Protein AF-A0A402AQ92-F1 (afdb_monomer_lite)

Foldseek 3Di:
DDDDDPDPPDDVVLVPPPQKWKDWLQHTDPDRPVPPDDDPQIDIDIGGNDPPDRGHNGDPCVDD

Structure (mmCIF, N/CA/C/O backbone):
data_AF-A0A402AQ92-F1
#
_entry.id   AF-A0A402AQ92-F1
#
loop_
_atom_site.group_PDB
_atom_site.id
_atom_site.type_symbol
_atom_site.label_atom_id
_atom_site.label_alt_id
_atom_site.label_comp_id
_atom_site.label_asym_id
_atom_site.label_entity_id
_atom_site.label_seq_id
_atom_site.pdbx_PDB_ins_code
_atom_site.Cartn_x
_atom_site.Cartn_y
_atom_site.Cartn_z
_atom_site.occupancy
_atom_site.B_iso_or_equiv
_atom_site.auth_seq_id
_atom_site.auth_comp_id
_atom_site.auth_asym_id
_atom_site.auth_atom_id
_atom_site.pdbx_PDB_model_num
ATOM 1 N N . MET A 1 1 ? 8.858 -18.613 -12.698 1.00 35.84 1 MET A N 1
ATOM 2 C CA . MET A 1 1 ? 7.934 -19.086 -11.644 1.00 35.84 1 MET A CA 1
ATOM 3 C C . MET A 1 1 ? 8.552 -18.703 -10.304 1.00 35.84 1 MET A C 1
ATOM 5 O O . MET A 1 1 ? 9.558 -19.294 -9.942 1.00 35.84 1 MET A O 1
ATOM 9 N N . GLY A 1 2 ? 8.067 -17.645 -9.647 1.00 47.78 2 GLY A N 1
ATOM 10 C CA . GLY A 1 2 ? 8.628 -17.182 -8.371 1.00 47.78 2 GLY A CA 1
ATOM 11 C C . GLY A 1 2 ? 8.262 -18.138 -7.237 1.00 47.78 2 GLY A C 1
ATOM 12 O O . GLY A 1 2 ? 7.096 -18.496 -7.083 1.00 47.78 2 GLY A O 1
ATOM 13 N N . GLN A 1 3 ? 9.257 -18.585 -6.478 1.00 49.00 3 GLN A N 1
ATOM 14 C CA . GLN A 1 3 ? 9.083 -19.496 -5.353 1.00 49.00 3 GLN A CA 1
ATOM 15 C C . GLN A 1 3 ? 8.336 -18.764 -4.226 1.00 49.00 3 GLN A C 1
ATOM 17 O O . GLN A 1 3 ? 8.910 -17.924 -3.539 1.00 49.00 3 GLN A O 1
ATOM 22 N N . ARG A 1 4 ? 7.034 -19.038 -4.062 1.00 55.00 4 ARG A N 1
ATOM 23 C CA . ARG A 1 4 ? 6.271 -18.590 -2.887 1.00 55.00 4 ARG A CA 1
ATOM 24 C C . ARG A 1 4 ? 6.778 -19.365 -1.672 1.00 55.00 4 ARG A C 1
ATOM 26 O O . ARG A 1 4 ? 6.870 -20.590 -1.708 1.00 55.00 4 ARG A O 1
ATOM 33 N N . PHE A 1 5 ? 7.139 -18.645 -0.617 1.00 61.81 5 PHE A N 1
ATOM 34 C CA . PHE A 1 5 ? 7.635 -19.232 0.621 1.00 61.81 5 PHE A CA 1
ATOM 35 C C . PHE A 1 5 ? 6.511 -20.035 1.305 1.00 61.81 5 PHE A C 1
ATOM 37 O O . PHE A 1 5 ? 5.477 -19.457 1.636 1.00 61.81 5 PHE A O 1
ATOM 44 N N . PRO A 1 6 ? 6.680 -21.351 1.526 1.00 56.44 6 PRO A N 1
ATOM 45 C CA . PRO A 1 6 ? 5.587 -22.237 1.939 1.00 56.44 6 PRO A CA 1
ATOM 46 C C . PRO A 1 6 ? 5.127 -22.051 3.394 1.00 56.44 6 PRO A C 1
ATOM 48 O O . PRO A 1 6 ? 4.088 -22.586 3.756 1.00 56.44 6 PRO A O 1
ATOM 51 N N . ASN A 1 7 ? 5.871 -21.297 4.214 1.00 53.84 7 ASN A N 1
ATOM 52 C CA . ASN A 1 7 ? 5.632 -21.133 5.654 1.00 53.84 7 ASN A CA 1
ATOM 53 C C . ASN A 1 7 ? 5.714 -19.665 6.121 1.00 53.84 7 ASN A C 1
ATOM 55 O O . ASN A 1 7 ? 6.168 -19.393 7.231 1.00 53.84 7 ASN A O 1
ATOM 59 N N . LEU A 1 8 ? 5.280 -18.696 5.307 1.00 58.50 8 LEU A N 1
ATOM 60 C CA . LEU A 1 8 ? 4.892 -17.406 5.886 1.00 58.50 8 LEU A CA 1
ATOM 61 C C . LEU A 1 8 ? 3.489 -17.566 6.473 1.00 58.50 8 LEU A C 1
ATOM 63 O O . LEU A 1 8 ? 2.494 -17.408 5.774 1.00 58.50 8 LEU A O 1
ATOM 67 N N . GLN A 1 9 ? 3.406 -17.897 7.763 1.00 58.94 9 GLN A N 1
ATOM 68 C CA . GLN A 1 9 ? 2.222 -17.506 8.521 1.00 58.94 9 GLN A CA 1
ATOM 69 C C . GLN A 1 9 ? 2.242 -15.980 8.571 1.00 58.94 9 GLN A C 1
ATOM 71 O O . GLN A 1 9 ? 2.995 -15.381 9.339 1.00 58.94 9 GLN A O 1
ATOM 76 N N . TYR A 1 10 ? 1.488 -15.353 7.673 1.00 61.22 10 TYR A N 1
ATOM 77 C CA . TYR A 1 10 ? 1.268 -13.920 7.732 1.00 61.22 10 TYR A CA 1
ATOM 78 C C . TYR A 1 10 ? 0.503 -13.613 9.028 1.00 61.22 10 TYR A C 1
ATOM 80 O O . TYR A 1 10 ? -0.375 -14.394 9.410 1.00 61.22 10 TYR A O 1
ATOM 88 N N . PRO A 1 11 ? 0.844 -12.524 9.738 1.00 65.69 11 PRO A N 1
ATOM 89 C CA . PRO A 1 11 ? 0.024 -12.025 10.830 1.00 65.69 11 PRO A CA 1
ATOM 90 C C . PRO A 1 11 ? -1.441 -11.976 10.398 1.00 65.69 11 PRO A C 1
ATOM 92 O O . PRO A 1 11 ? -1.749 -11.491 9.307 1.00 65.69 11 PRO A O 1
ATOM 95 N N . LEU A 1 12 ? -2.337 -12.491 11.238 1.00 66.25 12 LEU A N 1
ATOM 96 C CA . LEU A 1 12 ? -3.768 -12.596 10.937 1.00 66.25 12 LEU A CA 1
ATOM 97 C C . LEU A 1 12 ? -4.370 -11.207 10.668 1.00 66.25 12 LEU A C 1
ATOM 99 O O . LEU A 1 12 ? -5.337 -11.063 9.933 1.00 66.25 12 LEU A O 1
ATOM 103 N N . GLU A 1 13 ? -3.740 -10.175 11.217 1.00 64.94 13 GLU A N 1
ATOM 104 C CA . GLU A 1 13 ? -4.017 -8.766 10.999 1.00 64.94 13 GLU A CA 1
ATOM 105 C C . GLU A 1 13 ? -3.833 -8.333 9.535 1.00 64.94 13 GLU A C 1
ATOM 107 O O . GLU A 1 13 ? -4.555 -7.447 9.101 1.00 64.94 13 GLU A O 1
ATOM 112 N N . LEU A 1 14 ? -2.919 -8.943 8.767 1.00 61.50 14 LEU A N 1
ATOM 113 C CA . LEU A 1 14 ? -2.761 -8.672 7.327 1.00 61.50 14 LEU A CA 1
ATOM 114 C C . LEU A 1 14 ? -3.823 -9.383 6.473 1.00 61.50 14 LEU A C 1
ATOM 116 O O . LEU A 1 14 ? -4.156 -8.900 5.392 1.00 61.50 14 LEU A O 1
ATOM 120 N N . ASP A 1 15 ? -4.371 -10.499 6.962 1.00 63.62 15 ASP A N 1
ATOM 121 C CA . ASP A 1 15 ? -5.517 -11.191 6.350 1.00 63.62 15 ASP A CA 1
ATOM 122 C C . ASP A 1 15 ? -6.856 -10.521 6.702 1.00 63.62 15 ASP A C 1
ATOM 124 O O . ASP A 1 15 ? -7.845 -10.612 5.966 1.00 63.62 15 ASP A O 1
ATOM 128 N N . GLN A 1 16 ? -6.909 -9.817 7.832 1.00 64.19 16 GLN A N 1
ATOM 129 C CA . GLN A 1 16 ? -8.068 -9.039 8.235 1.00 64.19 16 GLN A CA 1
ATOM 130 C C . GLN A 1 16 ? -8.158 -7.770 7.376 1.00 64.19 16 GLN A C 1
ATOM 132 O O . GLN A 1 16 ? -7.437 -6.800 7.576 1.00 64.19 16 GLN A O 1
ATOM 137 N N . LYS A 1 17 ? -9.130 -7.732 6.451 1.00 63.94 17 LYS A N 1
ATOM 138 C CA . LYS A 1 17 ? -9.479 -6.528 5.658 1.00 63.94 17 LYS A CA 1
ATOM 139 C C . LYS A 1 17 ? -9.895 -5.314 6.502 1.00 63.94 17 LYS A C 1
ATOM 141 O O . LYS A 1 17 ? -10.148 -4.239 5.965 1.00 63.94 17 LYS A O 1
ATOM 146 N N . THR A 1 18 ? -10.056 -5.490 7.805 1.00 73.50 18 THR A N 1
ATOM 147 C CA . THR A 1 18 ? -10.485 -4.453 8.734 1.00 73.50 18 THR A CA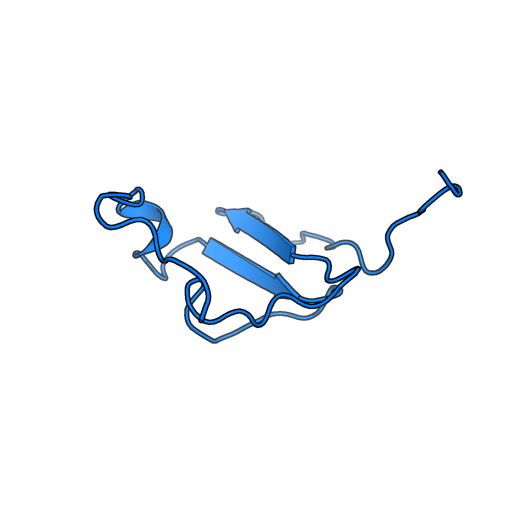 1
ATOM 148 C C . THR A 1 18 ? -9.285 -3.612 9.157 1.00 73.50 18 THR A C 1
ATOM 150 O O . THR A 1 18 ? -8.254 -4.153 9.538 1.00 73.50 18 THR A O 1
ATOM 153 N N . ASN A 1 19 ? -9.436 -2.286 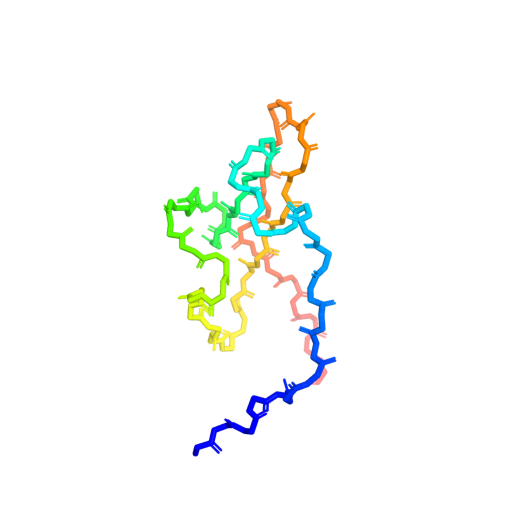9.142 1.00 79.62 19 ASN A N 1
ATOM 154 C CA . ASN A 1 19 ? -8.459 -1.289 9.611 1.00 79.62 19 ASN A CA 1
ATOM 155 C C . ASN A 1 19 ? -7.191 -1.099 8.760 1.00 79.62 19 ASN A C 1
ATOM 157 O O . ASN A 1 19 ? -6.526 -0.076 8.931 1.00 79.62 19 ASN A O 1
ATOM 161 N N . TRP A 1 20 ? -6.873 -2.014 7.841 1.00 84.62 20 TRP A N 1
ATOM 162 C CA . TRP A 1 20 ? -5.777 -1.860 6.881 1.00 84.62 20 TRP A CA 1
ATOM 163 C C . TRP A 1 20 ? -6.251 -1.307 5.533 1.00 84.62 20 TRP A C 1
ATOM 165 O O . TRP A 1 20 ? -7.238 -1.773 4.970 1.00 84.62 20 TRP A O 1
ATOM 175 N N . GLN A 1 21 ? -5.499 -0.356 4.977 1.00 87.81 21 GLN A N 1
ATOM 176 C CA . GLN A 1 21 ? -5.672 0.152 3.616 1.00 87.81 21 GLN A CA 1
ATOM 177 C C . GLN A 1 21 ? -4.337 0.100 2.868 1.00 87.81 21 GLN A C 1
ATOM 179 O O . GLN A 1 21 ? -3.327 0.642 3.319 1.00 87.81 21 GLN A O 1
ATOM 184 N N . ALA A 1 22 ? -4.348 -0.547 1.703 1.00 88.00 22 ALA A N 1
ATOM 185 C CA . ALA A 1 22 ? -3.233 -0.560 0.765 1.00 88.00 22 ALA A CA 1
ATOM 186 C C . ALA A 1 22 ? -3.295 0.649 -0.170 1.00 88.00 22 ALA A C 1
ATOM 188 O O . ALA A 1 22 ? -4.382 1.017 -0.627 1.00 88.00 22 ALA A O 1
ATOM 189 N N . TYR A 1 23 ? -2.144 1.179 -0.563 1.00 90.12 23 TYR A N 1
ATOM 190 C CA . TYR A 1 23 ? -2.040 2.099 -1.688 1.00 90.12 23 TYR A CA 1
ATOM 191 C C . TYR A 1 23 ? -0.952 1.627 -2.639 1.00 90.12 23 TYR A C 1
ATOM 193 O O . TYR A 1 23 ? 0.130 1.255 -2.196 1.00 90.12 23 TYR A O 1
ATOM 201 N N . VAL A 1 24 ? -1.240 1.661 -3.937 1.00 89.69 24 VAL A N 1
ATOM 202 C CA . VAL A 1 24 ? -0.286 1.356 -5.006 1.00 89.69 24 VAL A CA 1
ATOM 203 C C . VAL A 1 24 ? -0.056 2.634 -5.797 1.00 89.69 24 VAL A C 1
ATOM 205 O O . VAL A 1 24 ? -0.999 3.189 -6.365 1.00 89.69 24 VAL A O 1
ATOM 208 N N . ASN A 1 25 ? 1.182 3.128 -5.808 1.00 89.62 25 ASN A N 1
ATOM 209 C CA . ASN A 1 25 ? 1.563 4.402 -6.429 1.00 89.62 25 ASN A CA 1
ATOM 210 C C . ASN A 1 25 ? 0.644 5.559 -5.981 1.00 89.62 25 ASN A C 1
ATOM 212 O O . ASN A 1 25 ? 0.099 6.303 -6.799 1.00 89.62 25 ASN A O 1
ATOM 216 N N . GLY A 1 26 ? 0.396 5.642 -4.670 1.00 89.38 26 GLY A N 1
ATOM 217 C CA . GLY A 1 26 ? -0.473 6.643 -4.045 1.00 89.38 26 GLY A CA 1
ATOM 218 C C . GLY A 1 26 ? -1.981 6.431 -4.220 1.00 89.38 26 GLY A C 1
ATOM 219 O O . GLY A 1 26 ? -2.769 7.177 -3.642 1.00 89.38 26 GLY A O 1
ATOM 220 N N . LYS A 1 27 ? -2.423 5.425 -4.986 1.00 89.81 27 LYS A N 1
ATOM 221 C CA . LYS A 1 27 ? -3.852 5.162 -5.225 1.00 89.81 27 LYS A CA 1
ATOM 222 C C . LYS A 1 27 ? -4.379 4.067 -4.299 1.00 89.81 27 LYS A C 1
ATOM 224 O O . LYS A 1 27 ? -3.709 3.043 -4.179 1.00 89.81 27 LYS A O 1
ATOM 229 N N . PRO A 1 28 ? -5.574 4.221 -3.696 1.00 89.25 28 PRO A N 1
ATOM 230 C CA . PRO A 1 28 ? -6.177 3.168 -2.884 1.00 89.25 28 PRO A CA 1
ATOM 231 C C . PRO A 1 28 ? -6.314 1.867 -3.677 1.00 89.25 28 PRO A C 1
ATOM 233 O O . PRO A 1 28 ? -6.800 1.873 -4.809 1.00 89.25 28 PRO A O 1
ATOM 236 N N . TYR A 1 29 ? -5.913 0.755 -3.074 1.00 86.94 29 TYR A N 1
ATOM 237 C CA . TYR A 1 29 ? -6.077 -0.579 -3.638 1.00 86.94 29 TYR A CA 1
ATOM 238 C C . TYR A 1 29 ? -7.137 -1.349 -2.846 1.00 86.94 29 TYR A C 1
ATOM 240 O O . TYR A 1 29 ? -7.101 -1.403 -1.619 1.00 86.94 29 TYR A O 1
ATOM 248 N N . SER A 1 30 ? -8.115 -1.904 -3.561 1.00 81.69 30 SER A N 1
ATOM 249 C CA . SER A 1 30 ? -9.291 -2.588 -3.000 1.00 81.69 30 SER A CA 1
ATOM 250 C C . SER A 1 30 ? -9.222 -4.117 -3.100 1.00 81.69 30 SER A C 1
ATOM 252 O O . SER A 1 30 ? -10.163 -4.806 -2.698 1.00 81.69 30 SER A O 1
ATOM 254 N N . GLY A 1 31 ? -8.134 -4.655 -3.659 1.00 76.44 31 GLY A N 1
ATOM 255 C CA . GLY A 1 31 ? -7.908 -6.092 -3.783 1.00 76.44 31 GLY A CA 1
ATOM 256 C C . GLY A 1 31 ? -7.285 -6.715 -2.532 1.00 76.44 31 GLY A C 1
ATOM 257 O O . GLY A 1 31 ? -7.130 -6.080 -1.493 1.00 76.44 31 GLY A O 1
ATOM 258 N N . ASP A 1 32 ? -6.921 -7.987 -2.650 1.00 76.50 32 ASP A N 1
ATOM 259 C CA . ASP A 1 32 ? -6.165 -8.713 -1.628 1.00 76.50 32 ASP A CA 1
ATOM 260 C C . ASP A 1 32 ? -4.682 -8.311 -1.674 1.00 76.50 32 ASP A C 1
ATOM 262 O O . ASP A 1 32 ? -4.074 -8.322 -2.747 1.00 76.50 32 ASP A O 1
ATOM 266 N N . PHE A 1 33 ? -4.099 -7.980 -0.516 1.00 78.25 33 PHE A N 1
ATOM 267 C CA . PHE A 1 33 ? -2.684 -7.623 -0.371 1.00 78.25 33 PHE A CA 1
ATOM 2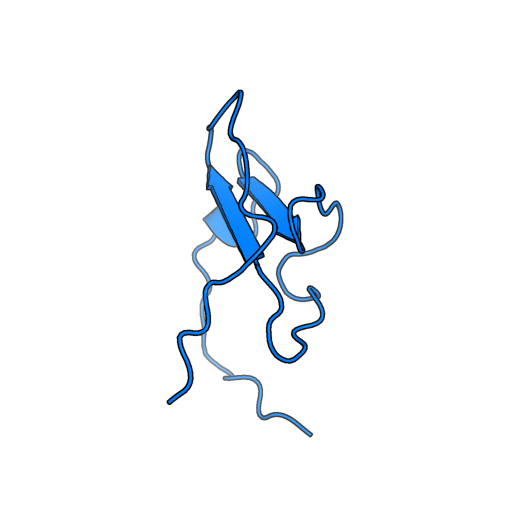68 C C . PHE A 1 33 ? -1.748 -8.656 -1.015 1.00 78.25 33 PHE A C 1
ATOM 270 O O . PHE A 1 33 ? -0.742 -8.282 -1.618 1.00 78.25 33 PHE A O 1
ATOM 277 N N . HIS A 1 34 ? -2.107 -9.942 -0.971 1.00 77.12 34 HIS A N 1
ATOM 278 C CA . HIS A 1 34 ? -1.319 -11.032 -1.557 1.00 77.12 34 HIS A CA 1
ATOM 279 C C . HIS A 1 34 ? -1.268 -11.018 -3.092 1.00 77.12 34 HIS A C 1
ATOM 281 O O . HIS A 1 34 ? -0.471 -11.748 -3.692 1.00 77.12 34 HIS A O 1
ATOM 287 N N . ASN A 1 35 ? -2.121 -10.212 -3.730 1.00 81.94 35 ASN A N 1
ATOM 288 C CA . ASN A 1 35 ? -2.281 -10.122 -5.178 1.00 81.94 35 ASN A CA 1
ATOM 289 C C . ASN A 1 35 ? -1.930 -8.733 -5.727 1.00 81.94 35 ASN A C 1
ATOM 291 O O . ASN A 1 35 ? -2.263 -8.432 -6.875 1.00 81.94 35 ASN A O 1
ATOM 295 N N . ILE A 1 36 ? -1.262 -7.885 -4.939 1.00 83.94 36 ILE A N 1
ATOM 296 C CA . ILE A 1 36 ? -0.694 -6.638 -5.454 1.00 83.94 36 ILE A CA 1
ATOM 297 C C . ILE A 1 36 ? 0.406 -7.005 -6.467 1.00 83.94 36 ILE A C 1
ATOM 299 O O . ILE A 1 36 ? 1.385 -7.653 -6.085 1.00 83.94 36 ILE A O 1
ATOM 303 N N . PRO A 1 37 ? 0.274 -6.630 -7.754 1.00 80.31 37 PRO A N 1
ATOM 304 C CA . PRO A 1 37 ? 1.329 -6.863 -8.729 1.00 80.31 37 PRO A CA 1
ATOM 305 C C . PRO A 1 37 ? 2.532 -5.980 -8.384 1.00 80.31 37 PRO A C 1
ATOM 307 O O . PRO A 1 37 ? 2.418 -4.758 -8.316 1.00 80.31 37 PRO A O 1
ATOM 310 N N . LEU A 1 38 ? 3.680 -6.611 -8.134 1.00 82.69 38 LEU A N 1
ATOM 311 C CA . LEU A 1 38 ? 4.930 -5.920 -7.835 1.00 82.69 38 LEU A CA 1
ATOM 312 C C . LEU A 1 38 ? 5.763 -5.815 -9.112 1.00 82.69 38 LEU A C 1
ATOM 314 O O . LEU A 1 38 ? 6.348 -6.797 -9.569 1.00 82.69 38 LEU A O 1
ATOM 318 N N . GLU A 1 39 ? 5.819 -4.615 -9.674 1.00 84.56 39 GLU A N 1
ATOM 319 C CA . GLU A 1 39 ? 6.723 -4.249 -10.765 1.00 84.56 39 GLU A CA 1
ATOM 320 C C . GLU A 1 39 ? 7.890 -3.411 -10.224 1.00 84.56 39 GLU A C 1
ATOM 322 O O . GLU A 1 39 ? 7.828 -2.877 -9.109 1.00 84.56 39 GLU A O 1
ATOM 327 N N . ALA A 1 40 ? 8.960 -3.266 -11.010 1.00 82.56 40 ALA A N 1
ATOM 328 C CA . ALA A 1 40 ? 10.070 -2.397 -10.634 1.00 82.56 40 ALA A CA 1
ATOM 329 C C . ALA A 1 40 ? 9.562 -0.975 -10.346 1.00 82.56 40 ALA A C 1
ATOM 331 O O . ALA A 1 40 ? 8.780 -0.418 -11.112 1.00 82.56 40 ALA A O 1
ATOM 332 N N . HIS A 1 41 ? 10.018 -0.402 -9.231 1.00 82.12 41 HIS A N 1
ATOM 333 C CA . HIS A 1 41 ? 9.610 0.924 -8.750 1.00 82.12 41 HIS A CA 1
ATOM 334 C C . HIS A 1 41 ? 8.126 1.062 -8.366 1.00 82.12 41 HIS A C 1
ATOM 336 O O . HIS A 1 41 ? 7.634 2.182 -8.239 1.00 82.12 41 HIS A O 1
ATOM 342 N N . THR A 1 42 ? 7.419 -0.046 -8.123 1.00 85.25 42 THR A N 1
ATOM 343 C CA . THR A 1 42 ? 6.084 0.018 -7.513 1.00 85.25 42 THR A CA 1
ATOM 344 C C . THR A 1 42 ? 6.197 0.492 -6.069 1.00 85.25 42 THR A C 1
ATOM 346 O O . THR A 1 42 ? 6.888 -0.128 -5.259 1.00 85.25 42 THR A O 1
ATOM 349 N N . LEU A 1 43 ? 5.484 1.564 -5.732 1.00 87.62 43 LEU A N 1
ATOM 350 C CA . LEU A 1 43 ? 5.330 2.020 -4.356 1.00 87.62 43 LEU A CA 1
ATOM 351 C C . LEU A 1 43 ? 4.098 1.389 -3.734 1.00 87.62 43 LEU A C 1
ATOM 353 O O . LEU A 1 43 ? 2.985 1.584 -4.222 1.00 87.62 43 LEU A O 1
ATOM 357 N N . VAL A 1 44 ? 4.307 0.665 -2.638 1.00 88.88 44 VAL A N 1
ATOM 358 C CA . VAL A 1 44 ? 3.230 0.093 -1.835 1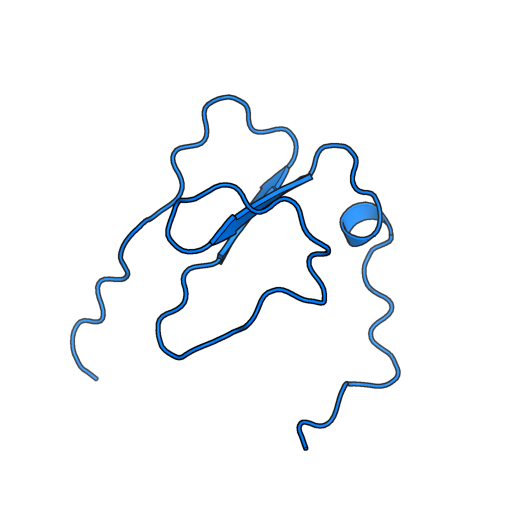.00 88.88 44 VAL A CA 1
ATOM 359 C C . VAL A 1 44 ? 3.246 0.743 -0.459 1.00 88.88 44 VAL A C 1
ATOM 361 O O . VAL A 1 44 ? 4.220 0.616 0.280 1.00 88.88 44 VAL A O 1
ATOM 364 N N . THR A 1 45 ? 2.157 1.421 -0.104 1.00 89.50 45 THR A N 1
ATOM 365 C CA . THR A 1 45 ? 1.929 1.938 1.250 1.00 89.50 45 THR A CA 1
ATOM 366 C C . THR A 1 45 ? 0.913 1.052 1.958 1.00 89.50 45 THR A C 1
ATOM 368 O O . THR A 1 45 ? -0.156 0.773 1.414 1.00 89.50 45 THR A O 1
ATOM 371 N N . LEU A 1 46 ? 1.230 0.633 3.181 1.00 87.56 46 LEU A N 1
ATOM 372 C CA . LEU A 1 46 ? 0.323 -0.093 4.068 1.00 87.56 46 LEU A CA 1
ATOM 373 C C . LEU A 1 46 ? -0.031 0.823 5.240 1.00 87.56 46 LEU A C 1
ATOM 375 O O . LEU A 1 46 ? 0.856 1.242 5.979 1.00 87.56 46 LEU A O 1
ATOM 379 N N . ALA A 1 47 ? -1.311 1.148 5.399 1.00 87.81 47 ALA A N 1
ATOM 380 C CA . ALA A 1 47 ? -1.789 2.043 6.446 1.00 87.81 47 ALA A CA 1
ATOM 381 C C . ALA A 1 47 ? -2.745 1.302 7.387 1.00 87.81 47 ALA A C 1
ATOM 383 O O . ALA A 1 47 ? -3.742 0.753 6.926 1.00 87.81 47 ALA A O 1
ATOM 384 N N . TYR A 1 48 ? -2.467 1.318 8.693 1.00 86.94 48 TYR A N 1
ATOM 385 C CA . TYR A 1 48 ? -3.341 0.759 9.729 1.00 86.94 48 TYR A CA 1
ATOM 386 C C . TYR A 1 48 ? -3.973 1.886 10.541 1.00 86.94 48 TYR A C 1
ATOM 388 O O . TYR A 1 48 ? -3.245 2.704 11.102 1.00 86.94 48 TYR A O 1
ATOM 396 N N . ASN A 1 49 ? -5.307 1.952 10.602 1.00 86.56 49 ASN A N 1
ATOM 397 C CA . ASN A 1 49 ? -6.048 2.944 11.400 1.00 86.56 49 ASN A CA 1
ATOM 398 C C . ASN A 1 49 ? -5.518 4.384 11.257 1.00 86.56 49 ASN A C 1
ATOM 400 O O . ASN A 1 49 ? -5.427 5.134 12.226 1.00 86.56 49 ASN A O 1
ATOM 404 N N . SER A 1 50 ? -5.142 4.763 10.037 1.00 86.56 50 SER A N 1
ATOM 405 C CA . SER A 1 50 ? -4.484 6.039 9.747 1.00 86.56 50 SER A CA 1
ATOM 406 C C . SER A 1 50 ? -5.399 6.921 8.892 1.00 86.56 50 SER A C 1
ATOM 408 O O . SER A 1 50 ? -5.236 6.969 7.672 1.00 86.56 50 SER A O 1
ATOM 410 N N . PRO A 1 51 ? -6.406 7.593 9.477 1.00 84.25 51 PRO A N 1
ATOM 411 C CA . PRO A 1 51 ? -7.253 8.511 8.725 1.00 84.25 51 PRO A CA 1
ATOM 412 C C . PRO A 1 51 ? -6.425 9.699 8.210 1.00 84.25 51 PRO A C 1
ATOM 414 O O . PRO A 1 51 ? -5.620 10.265 8.944 1.00 84.25 51 PRO A O 1
ATOM 417 N N . GLY A 1 52 ? -6.623 10.093 6.949 1.00 85.12 52 GLY A N 1
ATOM 418 C CA . GLY A 1 52 ? -5.933 11.250 6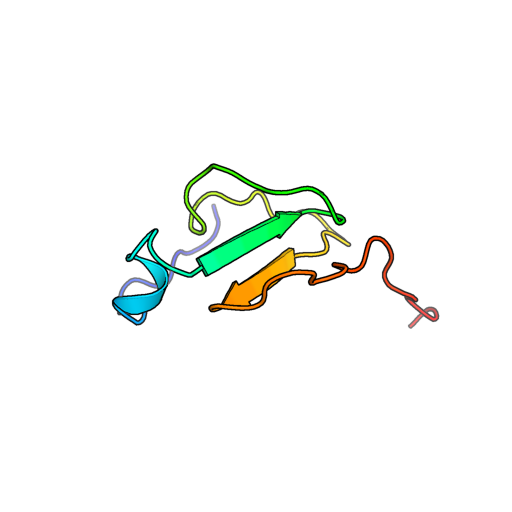.359 1.00 85.12 52 GLY A CA 1
ATOM 419 C C . GLY A 1 52 ? -4.470 11.019 5.949 1.00 85.12 52 GLY A C 1
ATOM 420 O O . GLY A 1 52 ? -3.769 11.984 5.655 1.00 85.12 52 GLY A O 1
ATOM 421 N N . ILE A 1 53 ? -4.004 9.765 5.905 1.00 87.88 53 ILE A N 1
ATOM 422 C CA . ILE A 1 53 ? -2.716 9.386 5.300 1.00 87.88 53 ILE A CA 1
ATOM 423 C C . ILE A 1 53 ? -2.598 9.948 3.874 1.00 87.88 53 ILE A C 1
ATOM 425 O O . ILE A 1 53 ? -3.515 9.823 3.064 1.00 87.88 53 ILE A O 1
ATOM 429 N N . THR A 1 54 ? -1.442 10.537 3.565 1.00 88.75 54 THR A N 1
ATOM 430 C CA . THR A 1 54 ? -1.041 10.889 2.197 1.00 88.75 54 THR A CA 1
ATOM 431 C C . THR A 1 54 ? 0.027 9.888 1.763 1.00 88.75 54 THR A C 1
ATOM 433 O O . THR A 1 54 ? 1.153 9.983 2.246 1.00 88.75 54 THR A O 1
ATOM 436 N N . PRO A 1 55 ? -0.311 8.886 0.937 1.00 86.81 55 PRO A N 1
ATOM 437 C CA . PRO A 1 55 ? 0.652 7.887 0.511 1.00 86.81 55 PRO A CA 1
ATOM 438 C C . PRO A 1 55 ? 1.588 8.460 -0.551 1.00 86.81 55 PRO A C 1
ATOM 440 O O . PRO A 1 55 ? 1.189 9.287 -1.377 1.00 86.81 55 PRO A O 1
ATOM 443 N N . ASP A 1 56 ? 2.826 7.981 -0.549 1.00 81.44 56 ASP A N 1
ATOM 444 C CA . ASP A 1 56 ? 3.824 8.403 -1.521 1.00 81.44 56 ASP A CA 1
ATOM 445 C C . ASP A 1 56 ? 3.442 7.970 -2.941 1.00 81.44 56 ASP A C 1
ATOM 447 O O . ASP A 1 56 ? 2.868 6.903 -3.180 1.00 81.44 56 ASP A O 1
ATOM 451 N N . THR A 1 57 ? 3.789 8.818 -3.907 1.00 80.56 57 THR A N 1
ATOM 452 C CA . THR A 1 57 ? 3.534 8.583 -5.339 1.00 80.56 57 THR A CA 1
ATOM 453 C C . THR A 1 57 ? 4.815 8.388 -6.141 1.00 80.56 57 THR A C 1
ATOM 455 O O . THR A 1 57 ? 4.756 7.895 -7.266 1.00 80.56 57 THR A O 1
ATOM 458 N N . THR A 1 58 ? 5.969 8.753 -5.578 1.00 76.88 58 THR A N 1
ATOM 459 C CA . THR A 1 58 ? 7.274 8.661 -6.233 1.00 76.88 58 THR A CA 1
ATOM 460 C C . THR A 1 58 ? 8.345 8.203 -5.258 1.00 76.88 58 THR A C 1
ATOM 462 O O . THR A 1 58 ? 8.287 8.471 -4.060 1.00 76.88 58 THR A O 1
ATOM 465 N N . TYR A 1 59 ? 9.322 7.464 -5.781 1.00 69.50 59 TYR A N 1
ATOM 466 C CA . TYR A 1 59 ? 10.511 7.079 -5.036 1.00 69.50 59 TYR A CA 1
ATOM 467 C C . TYR A 1 59 ? 11.692 7.851 -5.617 1.00 69.50 59 TYR A C 1
ATOM 469 O O . TYR A 1 59 ? 11.943 7.787 -6.822 1.00 69.50 59 TYR A O 1
ATOM 477 N N . ALA A 1 60 ? 12.416 8.590 -4.777 1.00 67.69 60 ALA A N 1
ATOM 478 C CA . ALA A 1 60 ? 13.626 9.290 -5.188 1.00 67.69 60 ALA A CA 1
ATOM 479 C C . ALA A 1 60 ? 14.781 8.286 -5.317 1.00 67.69 60 ALA A C 1
ATOM 481 O O . ALA A 1 60 ? 15.618 8.158 -4.427 1.00 67.69 60 ALA A O 1
ATOM 482 N N . TRP A 1 61 ? 14.812 7.543 -6.424 1.00 63.31 61 TRP A N 1
ATOM 483 C CA . TRP A 1 61 ? 15.928 6.658 -6.747 1.00 63.31 61 TRP A CA 1
ATOM 484 C C . TRP A 1 61 ? 17.112 7.530 -7.187 1.00 63.31 61 TRP A C 1
ATOM 486 O O . TRP A 1 61 ? 17.250 7.874 -8.359 1.00 63.31 61 TRP A O 1
ATOM 496 N N . GLN A 1 62 ? 17.938 7.964 -6.233 1.00 63.97 62 GLN A N 1
ATOM 497 C CA . GLN A 1 62 ? 19.161 8.735 -6.489 1.00 63.97 62 GLN A CA 1
ATOM 498 C C . GLN A 1 62 ? 20.276 7.850 -7.077 1.00 63.97 62 GLN A C 1
ATOM 500 O O . GLN A 1 62 ? 21.362 7.799 -6.518 1.00 63.97 62 GLN A O 1
ATOM 505 N N . GLY A 1 63 ? 19.987 7.144 -8.178 1.00 53.16 63 GLY A N 1
ATOM 506 C CA . GLY A 1 63 ? 20.947 6.429 -9.027 1.00 53.16 63 GLY A CA 1
ATOM 507 C C . GLY A 1 63 ? 22.101 5.731 -8.299 1.00 53.16 63 GLY A C 1
ATOM 508 O O . GLY A 1 63 ? 23.186 6.299 -8.212 1.00 53.16 63 GLY A O 1
ATOM 509 N N . LEU A 1 64 ? 21.884 4.502 -7.824 1.00 46.31 64 LEU A N 1
ATOM 510 C CA . LEU A 1 64 ? 22.977 3.533 -7.658 1.00 46.31 64 LEU A CA 1
ATOM 511 C C . LEU A 1 64 ? 23.444 3.003 -9.0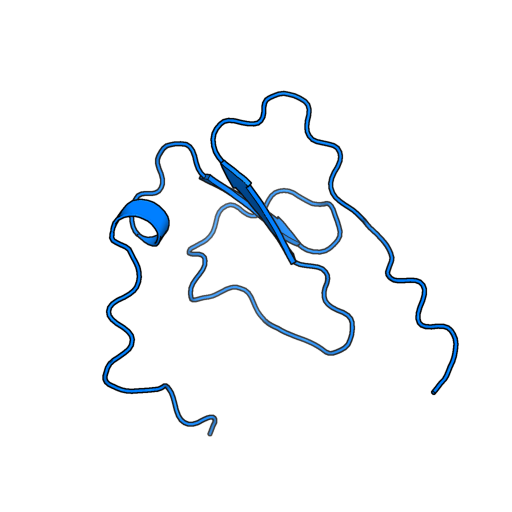18 1.00 46.31 64 LEU A C 1
ATOM 513 O O . LEU A 1 64 ? 22.564 2.742 -9.873 1.00 46.31 64 LEU A O 1
#

Sequence (64 aa):
MGQRFPNLQYPLELDQKTNWQAYVNGKPYSGDFHNIPLEAHTLVTLAYNSPGITPDTTYAWQGL

pLDDT: mean 75.27, std 13.7, range [35.84, 90.12]

Secondary structure (DSSP, 8-state):
-----TT----HHHH--SSEEEEETTEEE-S-GGG----TT--EEEEES-TT------------

Organism: NCBI:txid2014872

Radius of gyration: 13.61 Å; chains: 1; bounding box: 34×34×23 Å